Protein AF-A0AAD7GHE8-F1 (afdb_monomer_lite)

Organism: Mycena rosella (NCBI:txid1033263)

Secondary structure (DSSP, 8-state):
-HHHHHHHHHHHHHTTSSSPP-HHHHHHHHHHTTTT-TTTS-TTTTS-HHHHHHHHHHHHHHHH---TTTSSHHHHHHHHHHH-SHHHHHHHHHTT---HHHHH-HHHHHHHHHHHHHTSHHHHHHHHHHHHHHTTGGGGGTT--SHHHHHHHHHHHHHHHHHHHHHHHHHHS-----

Structure (mmCIF, N/CA/C/O backbone):
data_AF-A0AAD7GHE8-F1
#
_entry.id   AF-A0AAD7GHE8-F1
#
loop_
_atom_site.group_PDB
_atom_site.id
_atom_site.type_symbol
_atom_site.label_atom_id
_atom_site.label_alt_id
_atom_site.label_comp_id
_atom_site.label_asym_id
_atom_site.label_entity_id
_atom_site.label_seq_id
_atom_site.pdbx_PDB_ins_code
_atom_site.Cartn_x
_atom_site.Cartn_y
_atom_site.Cartn_z
_atom_site.occupancy
_atom_site.B_iso_or_equiv
_atom_site.auth_seq_id
_atom_site.auth_comp_id
_atom_site.auth_asym_id
_atom_site.auth_atom_id
_atom_site.pdbx_PDB_model_num
ATOM 1 N N . MET A 1 1 ? -5.404 -3.316 -15.079 1.00 50.72 1 MET A N 1
ATOM 2 C CA . MET A 1 1 ? -4.490 -4.460 -14.884 1.00 50.72 1 MET A CA 1
ATOM 3 C C . MET A 1 1 ? -3.995 -4.592 -13.441 1.00 50.72 1 MET A C 1
ATOM 5 O O . MET A 1 1 ? -4.454 -5.490 -12.751 1.00 50.72 1 MET A O 1
ATOM 9 N N . ILE A 1 2 ? -3.121 -3.694 -12.970 1.00 59.41 2 ILE A N 1
ATOM 10 C CA . ILE A 1 2 ? -2.336 -3.870 -11.729 1.00 59.41 2 ILE A CA 1
ATOM 11 C C . ILE A 1 2 ? -3.204 -3.982 -10.467 1.00 59.41 2 ILE A C 1
ATOM 13 O O . ILE A 1 2 ? -3.064 -4.928 -9.700 1.00 59.41 2 ILE A O 1
ATOM 17 N N . LEU A 1 3 ? -4.166 -3.072 -10.284 1.00 62.28 3 LEU A N 1
ATOM 18 C CA . LEU A 1 3 ? -5.003 -3.047 -9.076 1.00 62.28 3 LEU A CA 1
ATOM 19 C C . LEU A 1 3 ? -5.816 -4.338 -8.883 1.00 62.28 3 LEU A C 1
ATOM 21 O O . LEU A 1 3 ? -5.930 -4.828 -7.767 1.00 62.28 3 LEU A O 1
ATOM 25 N N . ARG A 1 4 ? -6.336 -4.932 -9.967 1.00 63.97 4 ARG A N 1
ATOM 26 C CA . ARG A 1 4 ? -7.141 -6.165 -9.895 1.00 63.97 4 ARG A CA 1
ATOM 27 C C . ARG A 1 4 ? -6.290 -7.390 -9.558 1.00 63.97 4 ARG A C 1
ATOM 29 O O . ARG A 1 4 ? -6.732 -8.236 -8.790 1.00 63.97 4 ARG A O 1
ATOM 36 N N . TRP A 1 5 ? -5.082 -7.473 -10.116 1.00 68.00 5 TRP A N 1
ATOM 37 C CA . TRP A 1 5 ? -4.140 -8.559 -9.825 1.00 68.00 5 TRP A CA 1
ATOM 38 C C . TRP A 1 5 ? -3.634 -8.481 -8.384 1.00 68.00 5 TRP A C 1
ATOM 40 O O . TRP A 1 5 ? -3.653 -9.472 -7.658 1.00 68.00 5 TRP A O 1
ATOM 50 N N . ARG A 1 6 ? -3.283 -7.271 -7.947 1.00 74.69 6 ARG A N 1
ATOM 51 C CA . ARG A 1 6 ? -2.825 -6.993 -6.590 1.00 74.69 6 ARG A CA 1
ATOM 52 C C . ARG A 1 6 ? -3.880 -7.312 -5.541 1.00 74.69 6 ARG A C 1
ATOM 54 O O . ARG A 1 6 ? -3.562 -7.991 -4.577 1.00 74.69 6 ARG A O 1
ATOM 61 N N . LEU A 1 7 ? -5.129 -6.891 -5.750 1.00 76.38 7 LEU A N 1
ATOM 62 C CA . LEU A 1 7 ? -6.241 -7.234 -4.857 1.00 76.38 7 LEU A CA 1
ATOM 63 C C . LEU A 1 7 ? -6.492 -8.747 -4.804 1.00 76.38 7 LEU A C 1
ATOM 65 O O . LEU A 1 7 ? -6.694 -9.291 -3.726 1.00 76.38 7 LEU A O 1
ATOM 69 N N . GLY A 1 8 ? -6.423 -9.448 -5.941 1.00 75.50 8 GLY A N 1
ATOM 70 C CA . GLY A 1 8 ? -6.564 -10.908 -5.962 1.00 75.50 8 GLY A CA 1
ATOM 71 C C . GLY A 1 8 ? -5.467 -11.623 -5.166 1.00 75.50 8 GLY A C 1
ATOM 72 O O . GLY A 1 8 ? -5.758 -12.514 -4.370 1.00 75.50 8 GLY A O 1
ATOM 73 N N . LEU A 1 9 ? -4.213 -11.198 -5.337 1.00 75.81 9 LEU A N 1
ATOM 74 C CA . LEU A 1 9 ? -3.071 -11.726 -4.590 1.00 75.81 9 LEU A CA 1
ATOM 75 C C . LEU A 1 9 ? -3.173 -11.418 -3.090 1.00 75.81 9 LEU A C 1
ATOM 77 O O . LEU A 1 9 ? -2.940 -12.289 -2.260 1.00 75.81 9 LEU A O 1
ATOM 81 N N . LEU A 1 10 ? -3.558 -10.193 -2.752 1.00 82.00 10 LEU A N 1
ATOM 82 C CA . LEU A 1 10 ? -3.763 -9.723 -1.388 1.00 82.00 10 LEU A CA 1
ATOM 83 C C . LEU A 1 10 ? -4.812 -10.562 -0.646 1.00 82.00 10 LEU A C 1
ATOM 85 O O . LEU A 1 10 ? -4.557 -11.023 0.462 1.00 82.00 10 LEU A O 1
ATOM 89 N N . VAL A 1 11 ? -5.966 -10.806 -1.273 1.00 76.69 11 VAL A N 1
ATOM 90 C CA . VAL A 1 11 ? -7.028 -11.652 -0.713 1.00 76.69 11 VAL A CA 1
ATOM 91 C C . VAL A 1 11 ? -6.545 -13.095 -0.556 1.00 76.69 11 VAL A C 1
ATOM 93 O O . VAL A 1 11 ? -6.837 -13.735 0.453 1.00 76.69 11 VAL A O 1
ATOM 96 N N . ALA A 1 12 ? -5.773 -13.620 -1.513 1.00 79.06 12 ALA A N 1
ATOM 97 C CA . ALA A 1 12 ? -5.186 -14.951 -1.386 1.00 79.06 12 ALA A CA 1
ATOM 98 C C . ALA A 1 12 ? -4.229 -15.041 -0.183 1.00 79.06 12 ALA A C 1
ATOM 100 O O . ALA A 1 12 ? -4.342 -15.976 0.603 1.00 79.06 12 ALA A O 1
ATOM 101 N N . LEU A 1 13 ? -3.350 -14.049 0.005 1.00 76.81 13 LEU A N 1
ATOM 102 C CA . LEU A 1 13 ? -2.441 -13.978 1.154 1.00 76.81 13 LEU A CA 1
ATOM 103 C C . LEU A 1 13 ? -3.210 -13.880 2.476 1.00 76.81 13 LEU A C 1
ATOM 105 O O . LEU A 1 13 ? -2.978 -14.680 3.382 1.00 76.81 13 LEU A O 1
ATOM 109 N N . ALA A 1 14 ? -4.176 -12.964 2.557 1.00 81.31 14 ALA A N 1
ATOM 110 C CA . ALA A 1 14 ? -5.002 -12.753 3.741 1.00 81.31 14 ALA A CA 1
ATOM 111 C C . ALA A 1 14 ? -5.714 -14.035 4.205 1.00 81.31 14 ALA A C 1
ATOM 113 O O . ALA A 1 14 ? -5.744 -14.333 5.394 1.00 81.31 14 ALA A O 1
ATOM 114 N N . ASN A 1 15 ? -6.210 -14.854 3.275 1.00 80.06 15 ASN A N 1
ATOM 115 C CA . ASN A 1 15 ? -6.869 -16.121 3.605 1.00 80.06 15 ASN A CA 1
ATOM 116 C C . ASN A 1 15 ? -5.910 -17.223 4.098 1.00 80.06 15 ASN A C 1
ATOM 118 O O . ASN A 1 15 ? -6.369 -18.263 4.567 1.00 80.06 15 ASN A O 1
AT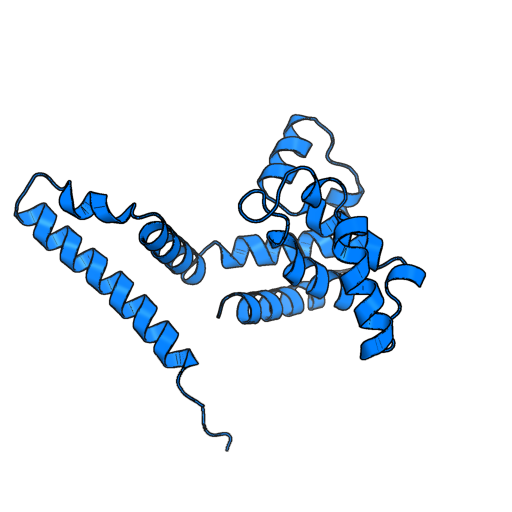OM 122 N N . THR A 1 16 ? -4.594 -17.026 3.986 1.00 80.75 16 THR A N 1
ATOM 123 C CA . THR A 1 16 ? -3.571 -18.019 4.372 1.00 80.75 16 THR A CA 1
ATOM 124 C C . THR A 1 16 ? -2.812 -17.665 5.651 1.00 80.75 16 THR A C 1
ATOM 126 O O . THR A 1 16 ? -2.094 -18.512 6.183 1.00 80.75 16 THR A O 1
ATOM 129 N N . ILE A 1 17 ? -2.967 -16.438 6.155 1.00 80.88 17 ILE A N 1
ATOM 130 C CA . ILE A 1 17 ? -2.246 -15.919 7.323 1.00 80.88 17 ILE A CA 1
ATOM 131 C C . ILE A 1 17 ? -3.133 -16.020 8.572 1.00 80.88 17 ILE A C 1
ATOM 133 O O . ILE A 1 17 ? -4.351 -15.851 8.507 1.00 80.88 17 ILE A O 1
ATOM 137 N N . LEU A 1 18 ? -2.509 -16.322 9.717 1.00 77.94 18 LEU A N 1
ATOM 138 C CA . LEU A 1 18 ? -3.161 -16.391 11.025 1.00 77.94 18 LEU A CA 1
ATOM 139 C C . LEU A 1 18 ? -2.542 -15.368 11.999 1.00 77.94 18 LEU A C 1
ATOM 141 O O . LEU A 1 18 ? -1.314 -15.312 12.089 1.00 77.94 18 LEU A O 1
ATOM 145 N N . PRO A 1 19 ? -3.356 -14.618 12.769 1.00 86.06 19 PRO A N 1
ATOM 146 C CA . PRO A 1 19 ? -4.819 -14.566 12.692 1.00 86.06 19 PRO A CA 1
ATOM 147 C C . PRO A 1 19 ? -5.294 -14.012 11.343 1.00 86.06 19 PRO A C 1
ATOM 149 O O . PRO A 1 19 ? -4.570 -13.266 10.686 1.00 86.06 19 PRO A O 1
ATOM 152 N N . THR A 1 20 ? -6.495 -14.414 10.921 1.00 88.06 20 THR A N 1
ATOM 153 C CA . THR A 1 20 ? -7.070 -13.948 9.656 1.00 88.06 20 THR A CA 1
ATOM 154 C C . THR A 1 20 ? -7.261 -12.430 9.727 1.00 88.06 20 THR A C 1
ATOM 156 O O . THR A 1 20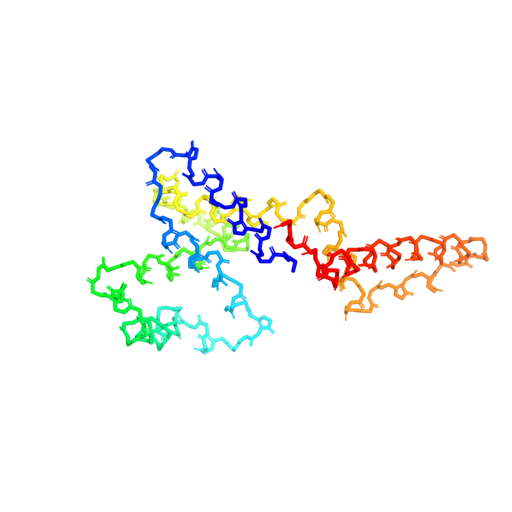 ? -7.982 -11.970 10.616 1.00 88.06 20 THR A O 1
ATOM 159 N N . PRO A 1 21 ? -6.620 -11.656 8.837 1.00 91.31 21 PRO A N 1
ATOM 160 C CA . PRO A 1 21 ? -6.709 -10.205 8.847 1.00 91.31 21 PRO A CA 1
ATOM 161 C C . PRO A 1 21 ? -8.091 -9.730 8.386 1.00 91.31 21 PRO A C 1
ATOM 163 O O . PRO A 1 21 ? -8.775 -10.416 7.619 1.00 91.31 21 PRO A O 1
ATOM 166 N N . ASP A 1 22 ? -8.494 -8.529 8.807 1.00 94.06 22 ASP A N 1
ATOM 167 C CA . ASP A 1 22 ? -9.727 -7.913 8.302 1.00 94.06 22 ASP A CA 1
ATOM 168 C C . ASP A 1 22 ? -9.569 -7.570 6.810 1.00 94.06 22 ASP A C 1
ATOM 170 O O . ASP A 1 22 ? -8.817 -6.668 6.427 1.00 94.06 22 ASP A O 1
ATOM 174 N N . LEU A 1 23 ? -10.301 -8.292 5.957 1.00 91.81 23 LEU A N 1
ATOM 175 C CA . LEU A 1 23 ? -10.244 -8.123 4.505 1.00 91.81 23 LEU A CA 1
ATOM 176 C C . LEU A 1 23 ? -10.613 -6.705 4.059 1.00 91.81 23 LEU A C 1
ATOM 178 O O . LEU A 1 23 ? -9.996 -6.199 3.130 1.00 91.81 23 LEU A O 1
ATOM 182 N N . VAL A 1 24 ? -11.550 -6.033 4.733 1.00 93.06 24 VAL A N 1
ATOM 183 C CA . VAL A 1 24 ? -11.933 -4.653 4.397 1.00 93.06 24 VAL A CA 1
ATOM 184 C C . VAL A 1 24 ? -10.773 -3.703 4.677 1.00 93.06 24 VAL A C 1
ATOM 186 O O . VAL A 1 24 ? -10.470 -2.841 3.853 1.00 93.06 24 VAL A O 1
ATOM 189 N N . VAL A 1 25 ? -10.088 -3.872 5.812 1.00 94.62 25 VAL A N 1
ATOM 190 C CA . VAL A 1 25 ? -8.905 -3.064 6.156 1.00 94.62 25 VAL A CA 1
ATOM 191 C C . VAL A 1 25 ? -7.794 -3.290 5.138 1.00 94.62 25 VAL A C 1
ATOM 193 O O . VAL A 1 25 ? -7.217 -2.333 4.622 1.00 94.62 25 VAL A O 1
ATOM 196 N N . VAL A 1 26 ? -7.514 -4.554 4.827 1.00 93.88 26 VAL A N 1
ATOM 197 C CA . VAL A 1 26 ? -6.433 -4.951 3.925 1.00 93.88 26 VAL A CA 1
ATOM 198 C C . VAL A 1 26 ? -6.697 -4.475 2.494 1.00 93.88 26 VAL A C 1
ATOM 200 O O . VAL A 1 26 ? -5.814 -3.866 1.888 1.00 93.88 26 VAL A O 1
ATOM 203 N N . GLU A 1 27 ? -7.907 -4.669 1.965 1.00 92.31 27 GLU A N 1
ATOM 204 C CA . GLU A 1 27 ? -8.301 -4.211 0.626 1.00 92.31 27 GLU A CA 1
ATOM 205 C C . GLU A 1 27 ? -8.249 -2.687 0.501 1.00 92.31 27 GLU A C 1
ATOM 207 O O . GLU A 1 27 ? -7.669 -2.167 -0.456 1.00 92.31 27 GLU A O 1
ATOM 212 N N . LEU A 1 28 ? -8.801 -1.954 1.474 1.00 94.00 28 LEU A N 1
ATOM 213 C CA . LEU A 1 28 ? -8.775 -0.491 1.453 1.00 94.00 28 LEU A CA 1
ATOM 214 C C . LEU A 1 28 ? -7.351 0.047 1.580 1.00 94.00 28 LEU A C 1
ATOM 216 O O . LEU A 1 28 ? -6.974 0.948 0.834 1.00 94.00 28 LEU A O 1
ATOM 220 N N . ALA A 1 29 ? -6.528 -0.519 2.463 1.00 94.75 29 ALA A N 1
ATOM 221 C CA . ALA A 1 29 ? -5.130 -0.120 2.574 1.00 94.75 29 ALA A CA 1
ATOM 222 C C . ALA A 1 29 ? -4.356 -0.398 1.273 1.00 94.75 29 ALA A C 1
ATOM 224 O O . ALA A 1 29 ? -3.620 0.467 0.799 1.00 94.75 29 ALA A O 1
ATOM 225 N N . ALA A 1 30 ? -4.572 -1.552 0.635 1.00 91.06 30 ALA A N 1
ATOM 226 C CA . ALA A 1 30 ? -3.957 -1.872 -0.651 1.00 91.06 30 ALA A CA 1
ATOM 227 C C . ALA A 1 30 ? -4.414 -0.935 -1.783 1.00 91.06 30 ALA A C 1
ATOM 229 O O . ALA A 1 30 ? -3.610 -0.593 -2.649 1.00 91.06 30 ALA A O 1
ATOM 230 N N . LEU A 1 31 ? -5.666 -0.472 -1.771 1.00 91.38 31 LEU A N 1
ATOM 231 C CA . LEU A 1 31 ? -6.164 0.524 -2.725 1.00 91.38 31 LEU A CA 1
ATOM 232 C C . LEU A 1 31 ? -5.568 1.918 -2.492 1.00 91.38 31 LEU A C 1
ATOM 234 O O . LEU A 1 31 ? -5.309 2.637 -3.456 1.00 91.38 31 LEU A O 1
ATOM 238 N N . LEU A 1 32 ? -5.362 2.303 -1.231 1.00 92.62 32 LEU A N 1
ATOM 239 C CA . LEU A 1 32 ? -5.045 3.682 -0.851 1.00 92.62 32 LEU A CA 1
ATOM 240 C C . LEU A 1 32 ? -3.550 3.962 -0.631 1.00 92.62 32 LEU A C 1
ATOM 242 O O . LEU A 1 32 ? -3.162 5.128 -0.659 1.00 92.62 32 LEU A O 1
ATOM 246 N N . HIS A 1 33 ? -2.702 2.945 -0.436 1.00 91.12 33 HIS A N 1
ATOM 247 C CA . HIS A 1 33 ? -1.303 3.151 -0.014 1.00 91.12 33 HIS A CA 1
ATOM 248 C C . HIS A 1 33 ? -0.447 4.023 -0.953 1.00 91.12 33 HIS A C 1
ATOM 250 O O . HIS A 1 33 ? 0.460 4.698 -0.478 1.00 91.12 33 HIS A O 1
ATOM 256 N N . ASP A 1 34 ? -0.741 4.047 -2.257 1.00 88.12 34 ASP A N 1
ATOM 257 C CA . ASP A 1 34 ? -0.003 4.853 -3.244 1.00 88.12 34 ASP A CA 1
ATOM 258 C C . ASP A 1 34 ? -0.620 6.250 -3.475 1.00 88.12 34 ASP A C 1
ATOM 260 O O . ASP A 1 34 ? -0.009 7.091 -4.138 1.00 88.12 34 ASP A O 1
ATOM 264 N N . VAL A 1 35 ? -1.818 6.533 -2.941 1.00 89.56 35 VAL A N 1
ATOM 265 C CA . VAL A 1 35 ? -2.550 7.793 -3.201 1.00 89.56 35 VAL A CA 1
ATOM 266 C C . VAL A 1 35 ? -1.805 9.006 -2.645 1.00 89.56 35 VAL A C 1
ATOM 268 O O . VAL A 1 35 ? -1.817 10.070 -3.260 1.00 89.56 35 VAL A O 1
ATOM 271 N N . LEU A 1 36 ? -1.131 8.837 -1.506 1.00 85.62 36 LEU A N 1
ATOM 272 C CA . LEU A 1 36 ? -0.379 9.893 -0.829 1.00 85.62 36 LEU A CA 1
ATOM 273 C C . LEU A 1 36 ? 1.132 9.842 -1.110 1.00 85.62 36 LEU A C 1
ATOM 275 O O . LEU A 1 36 ? 1.917 10.472 -0.401 1.00 85.62 36 LEU A O 1
ATOM 279 N N . ASP A 1 37 ? 1.572 9.135 -2.161 1.00 83.19 37 ASP A N 1
ATOM 280 C CA . ASP A 1 37 ? 2.961 9.246 -2.619 1.00 83.19 37 ASP A CA 1
ATOM 281 C C . ASP A 1 37 ? 3.243 10.715 -2.993 1.00 83.19 37 ASP A C 1
ATOM 283 O O . ASP A 1 37 ? 2.488 11.357 -3.726 1.00 83.19 37 ASP A O 1
ATOM 287 N N . LYS A 1 38 ? 4.378 11.239 -2.519 1.00 79.00 38 LYS A N 1
ATOM 288 C CA . LYS A 1 38 ? 4.926 12.577 -2.818 1.00 79.00 38 LYS A CA 1
ATOM 289 C C . LYS A 1 38 ? 4.962 12.951 -4.308 1.00 79.00 38 LYS A C 1
ATOM 291 O O . LYS A 1 38 ? 5.205 14.106 -4.641 1.00 79.00 38 LYS A O 1
ATOM 296 N N . LYS A 1 39 ? 4.816 11.979 -5.213 1.00 77.38 39 LYS A N 1
ATOM 297 C CA . LYS A 1 39 ? 4.669 12.197 -6.661 1.00 77.38 39 LYS A CA 1
ATOM 298 C C . LYS A 1 39 ? 3.323 12.816 -7.048 1.00 77.38 39 LYS A C 1
ATOM 300 O O . LYS A 1 39 ? 3.244 13.402 -8.123 1.00 77.38 39 LYS A O 1
ATOM 305 N N . TYR A 1 40 ? 2.288 12.661 -6.222 1.00 80.19 40 TYR A N 1
ATOM 306 C CA . TYR A 1 40 ? 0.904 13.007 -6.563 1.00 80.19 40 TYR A CA 1
ATOM 307 C C . TYR A 1 40 ? 0.291 14.078 -5.662 1.00 80.19 40 TYR A C 1
ATOM 309 O O . TYR A 1 40 ? -0.626 14.772 -6.095 1.00 80.19 40 TYR A O 1
ATOM 317 N N . VAL A 1 41 ? 0.790 14.228 -4.436 1.00 86.38 41 VAL A N 1
ATOM 318 C CA . VAL A 1 41 ? 0.233 15.152 -3.440 1.00 86.38 41 VAL A CA 1
ATOM 319 C C . VAL A 1 41 ? 1.306 16.037 -2.818 1.00 86.38 41 VAL A C 1
ATOM 321 O O . VAL A 1 41 ? 2.485 15.678 -2.773 1.00 86.38 41 VAL A O 1
ATOM 324 N N . SER A 1 42 ? 0.894 17.211 -2.336 1.00 87.06 42 SER A N 1
ATOM 325 C CA . SER A 1 42 ? 1.785 18.121 -1.618 1.00 87.06 42 SER A CA 1
ATOM 326 C C . SER A 1 42 ? 2.078 17.622 -0.197 1.00 87.06 42 SER A C 1
ATOM 328 O O . SER A 1 42 ? 1.353 16.790 0.354 1.00 87.06 42 SER A O 1
ATOM 330 N N . ALA A 1 43 ? 3.139 18.144 0.425 1.00 84.19 43 ALA A N 1
ATOM 331 C CA . ALA A 1 43 ? 3.503 17.775 1.795 1.00 84.19 43 ALA A CA 1
ATOM 332 C C . ALA A 1 43 ? 2.398 18.134 2.806 1.00 84.19 43 ALA A C 1
ATOM 334 O O . ALA A 1 43 ? 2.213 17.430 3.792 1.00 84.19 43 ALA A O 1
ATOM 335 N N . GLU A 1 44 ? 1.639 19.197 2.539 1.00 84.94 44 GLU A N 1
ATOM 336 C CA . GLU A 1 44 ? 0.507 19.632 3.358 1.00 84.94 44 GLU A CA 1
ATOM 337 C C . GLU A 1 44 ? -0.663 18.647 3.266 1.00 84.94 44 GLU A C 1
ATOM 339 O O . GLU A 1 44 ? -1.327 18.383 4.264 1.00 84.94 44 GLU A O 1
ATOM 344 N N . GLN A 1 45 ? -0.901 18.075 2.082 1.00 84.00 45 GLN A N 1
ATOM 345 C CA . GLN A 1 45 ? -1.955 17.080 1.865 1.00 84.00 45 GLN A CA 1
ATOM 346 C C . GLN A 1 45 ? -1.600 15.719 2.474 1.00 84.00 45 GLN A C 1
ATOM 348 O O . GLN A 1 45 ? -2.479 15.029 2.980 1.00 84.00 45 GLN A O 1
ATOM 353 N N . ALA A 1 46 ? -0.318 15.349 2.454 1.00 83.94 46 ALA A N 1
ATOM 354 C CA . ALA A 1 46 ? 0.186 14.114 3.051 1.00 83.94 46 ALA A CA 1
ATOM 355 C C . ALA A 1 46 ? 0.507 14.239 4.555 1.00 83.94 46 ALA A C 1
ATOM 357 O O . ALA A 1 46 ? 1.020 13.295 5.145 1.00 83.94 46 ALA A O 1
ATOM 358 N N . ALA A 1 47 ? 0.234 15.387 5.189 1.00 86.62 47 ALA A N 1
ATOM 359 C CA . ALA A 1 47 ? 0.594 15.619 6.589 1.00 86.62 47 ALA A CA 1
ATOM 360 C C . ALA A 1 47 ? -0.174 14.714 7.568 1.00 86.62 47 ALA A C 1
ATOM 362 O O . ALA A 1 47 ? 0.383 14.291 8.579 1.00 86.62 47 ALA A O 1
ATOM 363 N N . ASP A 1 48 ? -1.442 14.422 7.269 1.00 90.31 48 ASP A N 1
ATOM 364 C CA . ASP A 1 48 ? -2.283 13.517 8.051 1.00 90.31 48 ASP A CA 1
ATOM 365 C C . ASP A 1 48 ? -3.129 12.658 7.105 1.00 90.31 48 ASP A C 1
ATOM 367 O O . ASP A 1 48 ? -4.120 13.107 6.521 1.00 90.31 48 ASP A O 1
ATOM 371 N N . HIS A 1 49 ? -2.723 11.396 6.960 1.00 90.25 49 HIS A N 1
ATOM 372 C CA . HIS A 1 49 ? -3.385 10.437 6.081 1.00 90.25 49 HIS A CA 1
ATOM 373 C C . HIS A 1 49 ? -4.835 10.170 6.505 1.00 90.25 49 HIS A C 1
ATOM 375 O O . HIS A 1 49 ? -5.703 9.997 5.651 1.00 90.25 49 HIS A O 1
ATOM 381 N N . TYR A 1 50 ? -5.130 10.157 7.809 1.00 93.31 50 TYR A N 1
ATOM 382 C CA . TYR A 1 50 ? -6.489 9.920 8.288 1.00 93.31 50 TYR A CA 1
ATOM 383 C C . TYR A 1 50 ? -7.404 11.089 7.923 1.00 93.31 50 TYR A C 1
ATOM 385 O O . TYR A 1 50 ? -8.490 10.868 7.392 1.00 93.31 50 TYR A O 1
ATOM 393 N N . VAL A 1 51 ? -6.957 12.327 8.156 1.00 93.25 51 VAL A N 1
ATOM 394 C CA . VAL A 1 51 ? -7.719 13.531 7.787 1.00 93.25 51 VAL A CA 1
ATOM 395 C C . VAL A 1 51 ? -7.910 13.613 6.276 1.00 93.25 51 VAL A C 1
ATOM 397 O O . VAL A 1 51 ? -9.012 13.919 5.823 1.00 93.25 51 VAL A O 1
ATOM 400 N N . PHE A 1 52 ? -6.880 13.284 5.493 1.00 93.00 52 PHE A N 1
ATOM 401 C CA . PHE A 1 52 ? -6.975 13.267 4.036 1.00 93.00 52 PHE A CA 1
ATOM 402 C C . PHE A 1 52 ? -8.028 12.271 3.530 1.00 93.00 52 PHE A C 1
ATOM 404 O O . PHE A 1 52 ? -8.825 12.605 2.653 1.00 93.00 52 PHE A O 1
ATOM 411 N N . PHE A 1 53 ? -8.069 11.058 4.091 1.00 94.75 53 PHE A N 1
ATOM 412 C CA . PHE A 1 53 ? -9.041 10.034 3.696 1.00 94.75 53 PHE A CA 1
ATOM 413 C C . PHE A 1 53 ? -10.403 10.169 4.388 1.00 94.75 53 PHE A C 1
ATOM 415 O O . PHE A 1 53 ? -11.343 9.469 4.010 1.00 94.75 53 PHE A O 1
ATOM 422 N N . LEU A 1 54 ? -10.568 11.079 5.352 1.00 93.50 54 LEU A N 1
ATOM 423 C CA . LEU A 1 54 ? -11.824 11.240 6.085 1.00 93.50 54 LEU A CA 1
ATOM 424 C C . LEU A 1 54 ? -13.034 11.498 5.167 1.00 93.50 54 LEU A C 1
ATOM 426 O O . LEU A 1 54 ? -14.037 10.812 5.345 1.00 93.50 54 LEU A O 1
ATOM 430 N N . PRO A 1 55 ? -12.973 12.377 4.142 1.00 94.50 55 PRO A N 1
ATOM 431 C CA . PRO A 1 55 ? -14.088 12.551 3.209 1.00 94.50 55 PRO A CA 1
ATOM 432 C C . PRO A 1 55 ? -14.436 11.263 2.451 1.00 94.50 55 PRO A C 1
ATOM 434 O O . PRO A 1 55 ? -15.609 10.989 2.197 1.00 94.50 55 PRO A O 1
ATOM 437 N N . PHE A 1 56 ? -13.427 10.451 2.114 1.00 94.19 56 PHE A N 1
ATOM 438 C CA . PHE A 1 56 ? -13.634 9.154 1.475 1.00 94.19 56 PHE A CA 1
ATOM 439 C C . PHE A 1 56 ? -14.358 8.189 2.422 1.00 94.19 56 PHE A C 1
ATOM 441 O O . PHE A 1 56 ? -15.388 7.634 2.035 1.00 94.19 56 PHE A O 1
ATOM 448 N N . PHE A 1 57 ? -13.897 8.054 3.670 1.00 94.25 57 PHE A N 1
ATOM 449 C CA . PHE A 1 57 ? -14.546 7.202 4.670 1.00 94.25 57 PHE A CA 1
ATOM 450 C C . PHE A 1 57 ? -15.973 7.660 4.996 1.00 94.25 57 PHE A C 1
ATOM 452 O O . PHE A 1 57 ? -16.873 6.828 5.029 1.00 94.25 57 PHE A O 1
ATOM 459 N N . THR A 1 58 ? -16.226 8.966 5.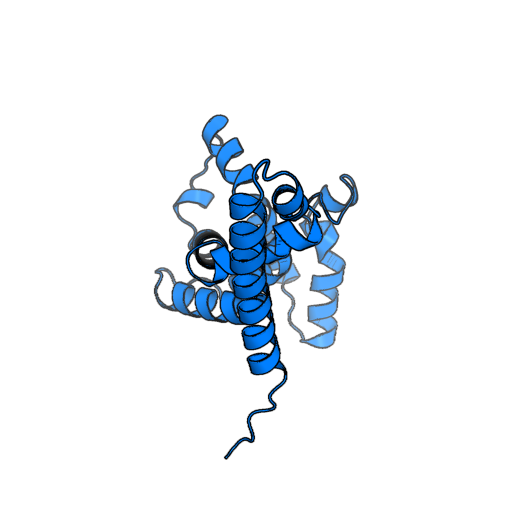119 1.00 93.56 58 THR A N 1
ATOM 460 C CA . THR A 1 58 ? -17.586 9.503 5.301 1.00 93.56 58 THR A CA 1
ATOM 461 C C . THR A 1 58 ? -18.497 9.132 4.129 1.00 93.56 58 THR A C 1
ATOM 463 O O . THR A 1 58 ? -19.628 8.694 4.334 1.00 93.56 58 THR A O 1
ATOM 466 N N . SER A 1 59 ? -17.995 9.212 2.891 1.00 93.75 59 SER A N 1
ATOM 467 C CA . SER A 1 59 ? -18.783 8.836 1.710 1.00 93.75 59 SER A CA 1
ATOM 468 C C . SER A 1 59 ? -19.150 7.344 1.671 1.00 93.75 59 SER A C 1
ATOM 470 O O . SER A 1 59 ? -20.163 6.977 1.071 1.00 93.75 59 SER A O 1
ATOM 472 N N . MET A 1 60 ? -18.366 6.477 2.327 1.00 91.56 60 MET A N 1
ATOM 473 C CA . MET A 1 60 ? -18.672 5.047 2.459 1.00 91.56 60 MET A CA 1
ATOM 474 C C . MET A 1 60 ? -19.866 4.807 3.387 1.00 91.56 60 MET A C 1
ATOM 476 O O . MET A 1 60 ? -20.657 3.897 3.136 1.00 91.56 60 MET A O 1
ATOM 480 N N . VAL A 1 61 ? -20.055 5.650 4.406 1.00 91.94 61 VAL A N 1
ATOM 481 C CA . VAL A 1 61 ? -21.236 5.596 5.281 1.00 91.94 61 VAL A CA 1
ATOM 482 C C . VAL A 1 61 ? -22.495 5.898 4.475 1.00 91.94 61 VAL A C 1
ATOM 484 O O . VAL A 1 61 ? -23.467 5.148 4.515 1.00 91.94 61 VAL A O 1
ATOM 487 N N . GLU A 1 62 ? -22.458 6.963 3.678 1.00 90.56 62 GLU A N 1
ATOM 488 C CA . GLU A 1 62 ? -23.603 7.404 2.880 1.00 90.56 62 GLU A CA 1
ATOM 489 C C . GLU A 1 62 ? -23.973 6.388 1.793 1.00 90.56 62 GLU A C 1
ATOM 491 O O . GLU A 1 62 ? -25.147 6.063 1.613 1.00 90.56 62 GLU A O 1
ATOM 496 N N . LYS A 1 63 ? -22.972 5.861 1.077 1.00 91.75 63 LYS A N 1
ATOM 497 C CA . LYS A 1 63 ? -23.185 4.994 -0.093 1.00 91.75 63 LYS A CA 1
ATOM 498 C C . LYS A 1 63 ? -23.355 3.519 0.248 1.00 91.75 63 LYS A C 1
ATOM 500 O O . LYS A 1 63 ? -24.071 2.820 -0.463 1.00 91.75 63 LYS A O 1
ATOM 505 N N . HIS A 1 64 ? -22.681 3.046 1.291 1.00 90.31 64 HIS A N 1
ATOM 506 C CA . HIS A 1 64 ? -22.564 1.620 1.602 1.00 90.31 64 HIS A CA 1
ATOM 507 C C . HIS A 1 64 ? -22.988 1.274 3.033 1.00 90.31 64 HIS A C 1
ATOM 509 O O . HIS A 1 64 ? -22.885 0.112 3.417 1.00 90.31 64 HIS A O 1
ATOM 515 N N . GLN A 1 65 ? -23.450 2.256 3.821 1.00 89.50 65 GLN A N 1
ATOM 516 C CA . GLN A 1 65 ? -23.823 2.086 5.232 1.00 89.50 65 GLN A CA 1
ATOM 517 C C . GLN A 1 65 ? -22.692 1.459 6.067 1.00 89.50 65 GLN A C 1
ATOM 519 O O . GLN A 1 65 ? -22.936 0.721 7.021 1.00 89.50 65 GLN A O 1
ATOM 524 N N . LEU A 1 66 ? -21.443 1.760 5.698 1.00 89.31 66 LEU A N 1
ATOM 525 C CA . LEU A 1 66 ? -20.241 1.211 6.316 1.00 89.31 66 LEU A CA 1
ATOM 526 C C . LEU A 1 66 ? -19.495 2.308 7.084 1.00 89.31 66 LEU A C 1
ATOM 528 O O . LEU A 1 66 ? -18.762 3.097 6.489 1.00 89.31 66 LEU A O 1
ATOM 532 N N . ASP A 1 67 ? -19.675 2.344 8.406 1.00 92.81 67 ASP A N 1
ATOM 533 C CA . ASP A 1 67 ? -19.025 3.322 9.288 1.00 92.81 67 ASP A CA 1
ATOM 534 C C . ASP A 1 67 ? -17.677 2.832 9.830 1.00 92.81 67 ASP A C 1
ATOM 536 O O . ASP A 1 67 ? -17.539 2.404 10.976 1.00 92.81 67 ASP A O 1
ATOM 540 N N . LEU A 1 68 ? -16.665 2.941 8.966 1.00 91.69 68 LEU A N 1
ATOM 541 C CA . LEU A 1 68 ? -15.270 2.617 9.283 1.00 91.69 68 LEU A CA 1
ATOM 542 C C . LEU A 1 68 ? -14.635 3.595 10.285 1.00 91.69 68 LEU A C 1
ATOM 544 O O . LEU A 1 68 ? -13.582 3.323 10.865 1.00 91.69 68 LEU A O 1
ATOM 548 N N . SER A 1 69 ? -15.221 4.781 10.454 1.00 91.44 69 SER A N 1
ATOM 549 C CA . SER A 1 69 ? -14.712 5.789 11.382 1.00 91.44 69 SER A CA 1
ATOM 550 C C . SER A 1 69 ? -15.127 5.470 12.816 1.00 91.44 69 SER A C 1
ATOM 552 O O . SER A 1 69 ? -14.304 5.611 13.726 1.00 91.44 69 SER A O 1
ATOM 554 N N . ALA A 1 70 ? -16.363 5.003 13.014 1.00 90.62 70 ALA A N 1
ATOM 555 C CA . ALA A 1 70 ? -16.871 4.586 14.316 1.00 90.62 70 ALA A CA 1
ATOM 556 C C . ALA A 1 70 ? -16.225 3.288 14.823 1.00 90.62 70 ALA A C 1
ATOM 558 O O . ALA A 1 70 ? -15.930 3.186 16.013 1.00 90.62 70 ALA A O 1
ATOM 559 N N . ASP A 1 71 ? -15.970 2.317 13.939 1.00 88.06 71 ASP A N 1
ATOM 560 C CA . ASP A 1 71 ? -15.382 1.021 14.315 1.00 88.06 71 ASP A CA 1
ATOM 561 C C . ASP A 1 71 ? -13.843 1.040 14.455 1.00 88.06 71 ASP A C 1
ATOM 563 O O . ASP A 1 71 ? -13.242 0.091 14.956 1.00 88.06 71 ASP A O 1
ATOM 567 N N . GLY A 1 72 ? -13.195 2.143 14.062 1.00 92.38 72 GLY A N 1
ATOM 568 C CA . GLY A 1 72 ? -11.748 2.342 14.167 1.00 92.38 72 GLY A CA 1
ATOM 569 C C . GLY A 1 72 ? -10.934 1.810 12.984 1.00 92.38 72 GLY A C 1
ATOM 570 O O . GLY A 1 72 ? -9.739 2.117 12.897 1.00 92.38 72 GLY A O 1
ATOM 571 N N . ARG A 1 73 ? -11.548 1.104 12.027 1.00 94.88 73 ARG A N 1
ATOM 572 C CA . ARG A 1 73 ? -10.856 0.560 10.848 1.00 94.88 73 ARG A CA 1
ATOM 573 C C . ARG A 1 73 ? -10.315 1.647 9.933 1.00 94.88 73 ARG A C 1
ATOM 575 O O . ARG A 1 73 ? -9.239 1.482 9.372 1.00 94.88 73 ARG A O 1
ATOM 582 N N . ALA A 1 74 ? -10.971 2.803 9.849 1.00 95.31 74 ALA A N 1
ATOM 583 C CA . ALA A 1 74 ? -10.464 3.955 9.101 1.00 95.31 74 ALA A CA 1
ATOM 584 C C . ALA A 1 74 ? -9.086 4.423 9.608 1.00 95.31 74 ALA A C 1
ATOM 586 O O . ALA A 1 74 ? -8.202 4.749 8.815 1.00 95.31 74 ALA A O 1
ATOM 587 N N . ARG A 1 75 ? -8.869 4.411 10.933 1.00 95.31 75 ARG A N 1
ATOM 588 C CA . ARG A 1 75 ? -7.558 4.733 11.522 1.00 95.31 75 ARG A CA 1
ATOM 589 C C . ARG A 1 75 ? -6.530 3.644 11.243 1.00 95.31 75 ARG A C 1
ATOM 591 O O . ARG A 1 75 ? -5.390 3.973 10.936 1.00 95.31 75 ARG A O 1
ATOM 598 N N . GLN A 1 76 ? -6.933 2.376 11.303 1.00 95.19 76 GLN A N 1
ATOM 599 C CA . GLN A 1 76 ? -6.052 1.258 10.958 1.00 95.19 76 GLN A CA 1
ATOM 600 C C . GLN A 1 76 ? -5.600 1.334 9.496 1.00 95.19 76 GLN A C 1
ATOM 602 O O . GLN A 1 76 ? -4.408 1.236 9.227 1.00 95.19 76 GLN A O 1
ATOM 607 N N . VAL A 1 77 ? -6.519 1.593 8.560 1.00 96.44 77 VAL A N 1
ATOM 608 C CA . VAL A 1 77 ? -6.199 1.787 7.137 1.00 96.44 77 VAL A CA 1
ATOM 609 C C . VAL A 1 77 ? -5.191 2.922 6.963 1.00 96.44 77 VAL A C 1
ATOM 611 O O . VAL A 1 77 ? -4.160 2.720 6.327 1.00 96.44 77 VAL A O 1
ATOM 614 N N . ALA A 1 78 ? -5.436 4.089 7.568 1.00 95.19 78 ALA A N 1
ATOM 615 C CA . ALA A 1 78 ? -4.514 5.223 7.483 1.00 95.19 78 ALA A CA 1
ATOM 616 C C . ALA A 1 78 ? -3.119 4.892 8.052 1.00 95.19 78 ALA A C 1
ATOM 618 O O . ALA A 1 78 ? -2.108 5.212 7.427 1.00 95.19 78 ALA A O 1
ATOM 619 N N . GLN A 1 79 ? -3.062 4.197 9.194 1.00 95.31 79 GLN A N 1
ATOM 620 C CA . GLN A 1 79 ? -1.812 3.752 9.814 1.00 95.31 79 GLN A CA 1
ATOM 621 C C . GLN A 1 79 ? -1.051 2.765 8.919 1.00 95.31 79 GLN A C 1
ATOM 623 O O . GLN A 1 79 ? 0.167 2.875 8.781 1.00 95.31 79 GLN A O 1
ATOM 628 N N . ILE A 1 80 ? -1.748 1.814 8.292 1.00 95.25 80 ILE A N 1
ATOM 629 C CA . ILE A 1 80 ? -1.136 0.866 7.356 1.00 95.25 80 ILE A CA 1
ATOM 630 C C . ILE A 1 80 ? -0.558 1.626 6.164 1.00 95.25 80 ILE A C 1
ATOM 632 O O . ILE A 1 80 ? 0.628 1.475 5.884 1.00 95.25 80 ILE A O 1
ATOM 636 N N . VAL A 1 81 ? -1.351 2.486 5.519 1.00 94.12 81 VAL A N 1
ATOM 637 C CA . VAL A 1 81 ? -0.924 3.294 4.363 1.00 94.12 81 VAL A CA 1
ATOM 638 C C . VAL A 1 81 ? 0.348 4.092 4.664 1.00 94.12 81 VAL A C 1
ATOM 640 O O . VAL A 1 81 ? 1.258 4.127 3.841 1.00 94.12 81 VAL A O 1
ATOM 643 N N . ASP A 1 82 ? 0.461 4.659 5.864 1.00 92.38 82 ASP A N 1
ATOM 644 C CA . ASP A 1 82 ? 1.639 5.426 6.278 1.00 92.38 82 ASP A CA 1
ATOM 645 C C . ASP A 1 82 ? 2.914 4.564 6.446 1.00 92.38 82 ASP A C 1
ATOM 647 O O . ASP A 1 82 ? 4.036 5.005 6.180 1.00 92.38 82 ASP A O 1
ATOM 651 N N . ASN A 1 83 ? 2.758 3.287 6.815 1.00 93.31 83 ASN A N 1
ATOM 652 C CA . ASN A 1 83 ? 3.863 2.423 7.248 1.00 93.31 83 ASN A CA 1
ATOM 653 C C . ASN A 1 83 ? 4.239 1.291 6.273 1.00 93.31 83 ASN A C 1
ATOM 655 O O . ASN A 1 83 ? 5.241 0.605 6.494 1.00 93.31 83 ASN A O 1
ATOM 659 N N . VAL A 1 84 ? 3.479 1.063 5.196 1.00 92.00 84 VAL A N 1
ATOM 660 C CA . VAL A 1 84 ? 3.744 -0.054 4.262 1.00 92.00 84 VAL A CA 1
ATOM 661 C C . VAL A 1 84 ? 4.805 0.240 3.206 1.00 92.00 84 VAL A C 1
ATOM 663 O O . VAL A 1 84 ? 5.339 -0.701 2.621 1.00 92.00 84 VAL A O 1
ATOM 666 N N . SER A 1 85 ? 5.161 1.507 2.974 1.00 90.19 85 SER A N 1
ATOM 667 C CA . SER A 1 85 ? 6.140 1.845 1.936 1.00 90.19 85 SER A CA 1
ATOM 668 C C . SER A 1 85 ? 7.554 1.358 2.290 1.00 90.19 85 SER A C 1
ATOM 670 O O . SER A 1 85 ? 8.022 1.509 3.423 1.00 90.19 85 SER A O 1
ATOM 672 N N . TRP A 1 86 ? 8.297 0.872 1.287 1.00 88.94 86 TRP A N 1
ATOM 673 C CA . TRP A 1 86 ? 9.697 0.446 1.455 1.00 88.94 86 TRP A CA 1
ATOM 674 C C . TRP A 1 86 ? 10.594 1.551 2.037 1.00 88.94 86 TRP A C 1
ATOM 676 O O . TRP A 1 86 ? 11.515 1.295 2.819 1.00 88.94 86 TRP A O 1
ATOM 686 N N . THR A 1 87 ? 10.320 2.808 1.669 1.00 89.25 87 THR A N 1
ATOM 687 C CA . THR A 1 87 ? 11.083 3.960 2.167 1.00 89.25 87 THR A CA 1
ATOM 688 C C . THR A 1 87 ? 10.805 4.207 3.648 1.00 89.25 87 THR A C 1
ATOM 690 O O . THR A 1 87 ? 11.745 4.497 4.391 1.00 89.25 87 THR A O 1
ATOM 693 N N . THR A 1 88 ? 9.545 4.097 4.079 1.00 90.31 88 THR A N 1
ATOM 694 C CA . THR A 1 88 ? 9.165 4.238 5.491 1.00 90.31 88 THR A CA 1
ATOM 695 C C . THR A 1 88 ? 9.798 3.125 6.318 1.00 90.31 88 THR A C 1
ATOM 697 O O . THR A 1 88 ? 10.520 3.411 7.270 1.00 90.31 88 THR A O 1
ATOM 700 N N . GLU A 1 89 ? 9.647 1.871 5.896 1.00 90.94 89 GLU A N 1
ATOM 701 C CA . GLU A 1 89 ? 10.232 0.703 6.563 1.00 90.94 89 GLU A CA 1
ATOM 702 C C . GLU A 1 89 ? 11.752 0.826 6.733 1.00 90.94 89 GLU A C 1
ATOM 704 O O . GLU A 1 89 ? 12.279 0.681 7.837 1.00 90.94 89 GLU A O 1
ATOM 709 N N . THR A 1 90 ? 12.468 1.200 5.668 1.00 92.00 90 THR A N 1
ATOM 710 C CA . THR A 1 90 ? 13.925 1.392 5.723 1.00 92.00 90 THR A CA 1
ATOM 711 C C . THR A 1 90 ? 14.326 2.469 6.736 1.00 92.00 90 THR A C 1
ATOM 713 O O . THR A 1 90 ? 15.328 2.319 7.438 1.00 92.00 90 THR A O 1
ATOM 716 N N . LYS A 1 91 ? 13.568 3.570 6.824 1.00 93.56 91 LYS A N 1
ATOM 717 C CA . LYS A 1 91 ? 13.816 4.637 7.807 1.00 93.56 91 LYS A CA 1
ATOM 718 C C . LYS A 1 91 ? 13.542 4.160 9.232 1.00 93.56 91 LYS A C 1
ATOM 720 O O . LYS A 1 91 ? 14.353 4.431 10.113 1.00 93.56 91 LYS A O 1
ATOM 725 N N . LEU A 1 92 ? 12.445 3.436 9.451 1.00 93.69 92 LEU A N 1
ATOM 726 C CA . LEU A 1 92 ? 12.079 2.908 10.766 1.00 93.69 92 LEU A CA 1
ATOM 727 C C . LEU A 1 92 ? 13.138 1.941 11.299 1.00 93.69 92 LEU A C 1
ATOM 729 O O . LEU A 1 92 ? 13.552 2.074 12.449 1.00 93.69 92 LEU A O 1
ATOM 733 N N . HIS A 1 93 ? 13.644 1.037 10.457 1.00 92.06 93 HIS A N 1
ATOM 734 C CA . HIS A 1 93 ? 14.743 0.147 10.833 1.00 92.06 93 HIS A CA 1
ATOM 735 C C . HIS A 1 93 ? 16.028 0.913 11.157 1.00 92.06 93 HIS A C 1
ATOM 737 O O . HIS A 1 93 ? 16.646 0.654 12.186 1.00 92.06 93 HIS A O 1
ATOM 743 N N . LYS A 1 94 ? 16.420 1.888 10.326 1.00 95.38 94 LYS A N 1
ATOM 744 C CA . LYS A 1 94 ? 17.621 2.708 10.575 1.00 95.38 94 LYS A CA 1
ATOM 745 C C . LYS A 1 94 ? 17.543 3.502 11.879 1.00 95.38 94 LYS A C 1
ATOM 747 O O . LYS A 1 94 ? 18.564 3.699 12.527 1.00 95.38 94 LYS A O 1
ATOM 752 N N . ASN A 1 95 ? 16.345 3.942 12.252 1.00 95.31 95 ASN A N 1
ATOM 753 C CA . ASN A 1 95 ? 16.113 4.755 13.441 1.00 95.31 95 ASN A CA 1
ATOM 754 C C . ASN A 1 95 ? 15.755 3.923 14.687 1.00 95.31 95 ASN A C 1
ATOM 756 O O . ASN A 1 95 ? 15.392 4.511 15.702 1.00 95.31 95 ASN A O 1
ATOM 760 N N . ASN A 1 96 ? 15.814 2.584 14.626 1.00 92.94 96 ASN A N 1
ATOM 761 C CA . ASN A 1 96 ? 15.343 1.684 15.692 1.00 92.94 96 ASN A CA 1
ATOM 762 C C . ASN A 1 96 ? 13.899 1.975 16.157 1.00 92.94 96 ASN A C 1
ATOM 764 O O . ASN A 1 96 ? 13.552 1.762 17.315 1.00 92.94 96 ASN A O 1
ATOM 768 N N . ALA A 1 97 ? 13.045 2.447 15.247 1.00 93.88 97 ALA A N 1
ATOM 769 C CA . ALA A 1 97 ? 11.638 2.766 15.499 1.00 93.88 97 ALA A CA 1
ATOM 770 C C . ALA A 1 97 ? 10.685 1.629 15.073 1.00 93.88 97 ALA A C 1
ATOM 772 O O . ALA A 1 97 ? 9.469 1.808 15.021 1.00 93.88 97 ALA A O 1
ATOM 773 N N . TRP A 1 98 ? 11.231 0.455 14.742 1.00 92.19 98 TRP A N 1
ATOM 774 C CA . TRP A 1 98 ? 10.455 -0.720 14.352 1.00 92.19 98 TRP A CA 1
ATOM 775 C C . TRP A 1 98 ? 9.765 -1.356 15.564 1.00 92.19 98 TRP A C 1
ATOM 777 O O . TRP A 1 98 ? 10.378 -2.098 16.331 1.00 92.19 98 TRP A O 1
ATOM 787 N N . SER A 1 99 ? 8.488 -1.032 15.753 1.00 92.62 99 SER A N 1
ATOM 788 C CA . SER A 1 99 ? 7.704 -1.466 16.915 1.00 92.62 99 SER A CA 1
ATOM 789 C C . SER A 1 99 ? 7.118 -2.877 16.778 1.00 92.62 99 SER A C 1
ATOM 791 O O . SER A 1 99 ? 7.127 -3.477 15.704 1.00 92.62 99 SER A O 1
ATOM 793 N N . GLU A 1 100 ? 6.545 -3.382 17.873 1.00 92.12 100 GLU A N 1
ATOM 794 C CA . GLU A 1 100 ? 5.824 -4.660 17.926 1.00 92.12 100 GLU A CA 1
ATOM 795 C C . GLU A 1 100 ? 4.663 -4.731 16.921 1.00 92.12 100 GLU A C 1
ATOM 797 O O . GLU A 1 100 ? 4.459 -5.755 16.273 1.00 92.12 100 GLU A O 1
ATOM 802 N N . TRP A 1 101 ? 3.954 -3.616 16.711 1.00 92.94 101 TRP A N 1
ATOM 803 C CA . TRP A 1 101 ? 2.883 -3.531 15.714 1.00 92.94 101 TRP A CA 1
ATOM 804 C C . TRP A 1 101 ? 3.383 -3.906 14.311 1.00 92.94 101 TRP A C 1
ATOM 806 O O . TRP A 1 101 ? 2.742 -4.683 13.614 1.00 92.94 101 TRP A O 1
ATOM 816 N N . HIS A 1 102 ? 4.579 -3.454 13.927 1.00 92.00 102 HIS A N 1
ATOM 817 C CA . HIS A 1 102 ? 5.163 -3.787 12.625 1.00 92.00 102 HIS A CA 1
ATOM 818 C C . HIS A 1 102 ? 5.574 -5.261 12.501 1.00 92.00 102 HIS A C 1
ATOM 820 O O . HIS A 1 102 ? 5.730 -5.761 11.385 1.00 92.00 102 HIS A O 1
ATOM 826 N N . GLN A 1 103 ? 5.790 -5.944 13.627 1.00 88.62 103 GLN A N 1
ATOM 827 C CA . GLN A 1 103 ? 6.259 -7.329 13.677 1.00 88.62 103 GLN A CA 1
ATOM 828 C C . GLN A 1 103 ? 5.115 -8.336 13.744 1.00 88.62 103 GLN A C 1
ATOM 830 O O . GLN A 1 103 ? 5.271 -9.432 13.222 1.00 88.62 103 GLN A O 1
ATOM 835 N N . ASN A 1 104 ? 3.992 -7.967 14.365 1.00 88.94 104 ASN A N 1
ATOM 836 C CA . ASN A 1 104 ? 2.965 -8.931 14.767 1.00 88.94 104 ASN A CA 1
ATOM 837 C C . ASN A 1 104 ? 1.598 -8.725 14.096 1.00 88.94 104 ASN A C 1
ATOM 839 O O . ASN A 1 104 ? 0.742 -9.595 14.226 1.00 88.94 104 ASN A O 1
ATOM 843 N N . TYR A 1 105 ? 1.362 -7.609 13.397 1.00 91.56 105 TYR A N 1
ATOM 844 C CA . TYR A 1 105 ? 0.082 -7.381 12.717 1.00 91.56 105 TYR A CA 1
ATOM 845 C C . TYR A 1 105 ? 0.074 -7.944 11.293 1.00 91.56 105 TYR A C 1
ATOM 847 O O . TYR A 1 105 ? 0.914 -7.585 10.466 1.00 91.56 105 TYR A O 1
ATOM 855 N N . ALA A 1 106 ? -0.923 -8.781 11.000 1.00 91.50 106 ALA A N 1
ATOM 856 C CA . ALA A 1 106 ? -1.055 -9.491 9.731 1.00 91.50 106 ALA A CA 1
ATOM 857 C C . ALA A 1 106 ? -1.451 -8.566 8.567 1.00 91.50 106 ALA A C 1
ATOM 859 O O . ALA A 1 106 ? -0.975 -8.738 7.445 1.00 91.50 106 ALA A O 1
ATOM 860 N N . GLU A 1 107 ? -2.291 -7.560 8.818 1.00 94.00 107 GLU A N 1
ATOM 861 C CA . GLU A 1 107 ? -2.791 -6.625 7.809 1.00 94.00 107 GLU A CA 1
ATOM 862 C C . GLU A 1 107 ? -1.665 -5.875 7.064 1.00 94.00 107 GLU A C 1
ATOM 864 O O . GLU A 1 107 ? -1.600 -5.975 5.834 1.00 94.00 107 GLU A O 1
ATOM 869 N N . PRO A 1 108 ? -0.740 -5.154 7.738 1.00 92.88 108 PRO A N 1
ATOM 870 C CA . PRO A 1 108 ? 0.357 -4.472 7.057 1.00 92.88 108 PRO A CA 1
ATOM 871 C C . PRO A 1 108 ? 1.325 -5.441 6.367 1.00 92.88 108 PRO A C 1
ATOM 873 O O . PRO A 1 108 ? 1.939 -5.053 5.373 1.00 92.88 108 PRO A O 1
ATOM 876 N N . HIS A 1 109 ? 1.464 -6.687 6.842 1.00 91.31 109 HIS A N 1
ATOM 877 C CA . HIS A 1 109 ? 2.268 -7.707 6.156 1.00 91.31 109 HIS A CA 1
ATOM 878 C C . HIS A 1 109 ? 1.630 -8.116 4.834 1.00 91.31 109 HIS A C 1
ATOM 880 O O . HIS A 1 109 ? 2.307 -8.076 3.814 1.00 91.31 109 HIS A O 1
ATOM 886 N N . CYS A 1 110 ? 0.322 -8.396 4.823 1.00 90.00 110 CYS A N 1
ATOM 887 C CA . CYS A 1 110 ? -0.410 -8.734 3.600 1.00 90.00 110 CYS A CA 1
ATOM 888 C C . CYS A 1 110 ? -0.269 -7.635 2.543 1.00 90.00 110 CYS A C 1
ATOM 890 O O . CYS A 1 110 ? 0.045 -7.917 1.387 1.00 90.00 110 CYS A O 1
ATOM 892 N N . VAL A 1 111 ? -0.474 -6.375 2.944 1.00 91.81 111 VAL A N 1
ATOM 893 C CA . VAL A 1 111 ? -0.385 -5.223 2.034 1.00 91.81 111 VAL A CA 1
ATOM 894 C C . VAL A 1 111 ? 1.035 -5.064 1.489 1.00 91.81 111 VAL A C 1
ATOM 896 O O . VAL A 1 111 ? 1.213 -4.868 0.286 1.00 91.81 111 VAL A O 1
ATOM 899 N N . ARG A 1 112 ? 2.052 -5.196 2.347 1.00 90.94 112 ARG A N 1
ATOM 900 C CA . ARG A 1 112 ? 3.462 -5.076 1.955 1.00 90.94 112 ARG A CA 1
ATOM 901 C C . ARG A 1 112 ? 3.918 -6.220 1.049 1.00 90.94 112 ARG A C 1
ATOM 903 O O . ARG A 1 112 ? 4.645 -5.982 0.087 1.00 90.94 112 ARG A O 1
ATOM 910 N N . ASP A 1 113 ? 3.498 -7.445 1.333 1.00 89.25 113 ASP A N 1
ATOM 911 C CA . ASP A 1 113 ? 3.836 -8.606 0.515 1.00 89.25 113 ASP A CA 1
ATOM 912 C C . ASP A 1 113 ? 3.160 -8.518 -0.852 1.00 89.25 113 ASP A C 1
ATOM 914 O O . ASP A 1 113 ? 3.827 -8.693 -1.871 1.00 89.25 113 ASP A O 1
ATOM 918 N N . ALA A 1 114 ? 1.878 -8.143 -0.902 1.00 86.62 114 ALA A N 1
ATOM 919 C CA . ALA A 1 114 ? 1.179 -7.910 -2.162 1.00 86.62 114 ALA A CA 1
ATOM 920 C C . ALA A 1 114 ? 1.833 -6.790 -2.996 1.00 86.62 114 ALA A C 1
ATOM 922 O O . ALA A 1 114 ? 1.950 -6.933 -4.212 1.00 86.62 114 ALA A O 1
ATOM 923 N N . ASP A 1 115 ? 2.295 -5.699 -2.367 1.00 88.00 115 ASP A N 1
ATOM 924 C CA . ASP A 1 115 ? 3.065 -4.638 -3.036 1.00 88.00 115 ASP A CA 1
ATOM 925 C C . ASP A 1 115 ? 4.360 -5.159 -3.664 1.00 88.00 115 ASP A C 1
ATOM 927 O O . ASP A 1 115 ? 4.626 -4.975 -4.852 1.00 88.00 115 ASP A O 1
ATOM 931 N N . ARG A 1 116 ? 5.166 -5.856 -2.865 1.00 88.06 116 ARG A N 1
ATOM 932 C CA . ARG A 1 116 ? 6.478 -6.346 -3.294 1.00 88.06 116 ARG A CA 1
ATOM 933 C C . ARG A 1 116 ? 6.365 -7.421 -4.364 1.00 88.06 116 ARG A C 1
ATOM 935 O O . ARG A 1 116 ? 7.179 -7.441 -5.285 1.00 88.06 116 ARG A O 1
ATOM 942 N N . LEU A 1 117 ? 5.368 -8.295 -4.258 1.00 83.62 117 LEU A N 1
ATOM 943 C CA . LEU A 1 117 ? 5.111 -9.333 -5.248 1.00 83.62 117 LEU A CA 1
ATOM 944 C C . LEU A 1 117 ? 4.664 -8.739 -6.594 1.00 83.62 117 LEU A C 1
ATOM 946 O O . LEU A 1 117 ? 5.111 -9.226 -7.630 1.00 83.62 117 LEU A O 1
ATOM 950 N N . ASP A 1 118 ? 3.881 -7.652 -6.597 1.00 83.25 118 ASP A N 1
ATOM 951 C CA . ASP A 1 118 ? 3.533 -6.907 -7.824 1.00 83.25 118 ASP A CA 1
ATOM 952 C C . ASP A 1 118 ? 4.762 -6.234 -8.470 1.00 83.25 118 ASP A C 1
ATOM 954 O O . ASP A 1 118 ? 4.818 -6.027 -9.683 1.00 83.25 118 ASP A O 1
ATOM 958 N N . ALA A 1 119 ? 5.789 -5.926 -7.673 1.00 83.69 119 ALA A N 1
ATOM 959 C CA . ALA A 1 119 ? 7.025 -5.302 -8.137 1.00 83.69 119 ALA A CA 1
ATOM 960 C C . ALA A 1 119 ? 8.082 -6.287 -8.681 1.00 83.69 119 ALA A C 1
ATOM 962 O O . ALA A 1 119 ? 9.108 -5.836 -9.199 1.00 83.69 119 ALA A O 1
ATOM 963 N N . ILE A 1 120 ? 7.861 -7.607 -8.608 1.00 82.38 120 ILE A N 1
ATOM 964 C CA . ILE A 1 120 ? 8.800 -8.633 -9.098 1.00 82.38 120 ILE A CA 1
ATOM 965 C C . ILE A 1 120 ? 8.177 -9.536 -10.174 1.00 82.38 120 ILE A C 1
ATOM 967 O O . ILE A 1 120 ? 7.006 -9.419 -10.532 1.00 82.38 120 ILE A O 1
ATOM 971 N N . GLY A 1 121 ? 8.987 -10.435 -10.741 1.00 81.19 121 GLY A N 1
ATOM 972 C CA . GLY A 1 121 ? 8.536 -11.370 -11.771 1.00 81.19 121 GLY A CA 1
ATOM 973 C C . GLY A 1 121 ? 8.080 -10.674 -13.064 1.00 81.19 121 GLY A C 1
ATOM 974 O O . GLY A 1 121 ? 8.528 -9.561 -13.358 1.00 81.19 121 GLY A O 1
ATOM 975 N N . PRO A 1 122 ? 7.203 -11.315 -13.858 1.00 78.56 122 PRO A N 1
ATOM 976 C CA . PRO A 1 122 ? 6.718 -10.753 -15.120 1.00 78.56 122 PRO A CA 1
ATOM 977 C C . PRO A 1 122 ? 6.050 -9.378 -14.959 1.00 78.56 122 PRO A C 1
ATOM 979 O O . PRO A 1 122 ? 6.331 -8.460 -15.732 1.00 78.56 122 PRO A O 1
ATOM 982 N N . PHE A 1 123 ? 5.231 -9.191 -13.919 1.00 77.81 123 PHE A N 1
ATOM 983 C CA . PHE A 1 123 ? 4.580 -7.906 -13.640 1.00 77.81 123 PHE A CA 1
ATOM 984 C C . PHE A 1 123 ? 5.592 -6.819 -13.268 1.00 77.81 123 PHE A C 1
ATOM 986 O O . PHE A 1 123 ? 5.546 -5.727 -13.837 1.00 77.81 123 PHE A O 1
ATOM 993 N N . GLY A 1 124 ? 6.575 -7.138 -12.422 1.00 82.00 124 GLY A N 1
ATOM 994 C CA . GLY A 1 124 ? 7.670 -6.230 -12.086 1.00 82.00 124 GLY A CA 1
ATOM 995 C C . GLY A 1 124 ? 8.483 -5.778 -13.301 1.00 82.00 124 GLY A C 1
ATOM 996 O O . GLY A 1 124 ? 8.752 -4.586 -13.459 1.00 82.00 124 GLY A O 1
ATOM 997 N N . ILE A 1 125 ? 8.822 -6.703 -14.207 1.00 81.06 125 ILE A N 1
ATOM 998 C CA . ILE A 1 125 ? 9.521 -6.386 -15.467 1.00 81.06 125 ILE A CA 1
ATOM 999 C C . ILE A 1 125 ? 8.697 -5.395 -16.299 1.00 81.06 125 ILE A C 1
ATOM 1001 O O . ILE A 1 125 ? 9.225 -4.388 -16.775 1.00 81.06 125 ILE A O 1
ATOM 1005 N N . THR A 1 126 ? 7.396 -5.645 -16.417 1.00 77.81 126 THR A N 1
ATOM 1006 C CA . THR A 1 126 ? 6.463 -4.821 -17.198 1.00 77.81 126 THR A CA 1
ATOM 1007 C C . THR A 1 126 ? 6.300 -3.429 -16.602 1.00 77.81 126 THR A C 1
ATOM 1009 O O . THR A 1 126 ? 6.374 -2.434 -17.320 1.00 77.81 126 THR A O 1
ATOM 1012 N N . ARG A 1 127 ? 6.155 -3.328 -15.276 1.00 79.00 127 ARG A N 1
ATOM 1013 C CA . ARG A 1 127 ? 6.092 -2.046 -14.560 1.00 79.00 127 ARG A CA 1
ATOM 1014 C C . ARG A 1 127 ? 7.376 -1.241 -14.741 1.00 79.00 127 ARG A C 1
ATOM 1016 O O . ARG A 1 127 ? 7.310 -0.047 -15.025 1.00 79.00 127 ARG A O 1
ATOM 1023 N N . CYS A 1 128 ? 8.539 -1.884 -14.626 1.00 81.00 128 CYS A N 1
ATOM 1024 C CA . CYS A 1 128 ? 9.836 -1.246 -14.854 1.00 81.00 128 CYS A CA 1
ATOM 1025 C C . CYS A 1 128 ? 9.973 -0.727 -16.290 1.00 81.00 128 CYS A C 1
ATOM 1027 O O . CYS A 1 128 ? 10.450 0.392 -16.496 1.00 81.00 128 CYS A O 1
ATOM 1029 N N . ALA A 1 129 ? 9.530 -1.512 -17.273 1.00 75.50 129 ALA A N 1
ATOM 1030 C CA . ALA A 1 129 ? 9.497 -1.110 -18.671 1.00 75.50 129 ALA A CA 1
ATOM 1031 C C . ALA A 1 129 ? 8.565 0.090 -18.906 1.00 75.50 129 ALA A C 1
ATOM 1033 O O . ALA A 1 129 ? 9.008 1.101 -19.452 1.00 75.50 129 ALA A O 1
ATOM 1034 N N . ALA A 1 130 ? 7.316 0.015 -18.436 1.00 75.62 130 ALA A N 1
ATOM 1035 C CA . ALA A 1 130 ? 6.321 1.077 -18.573 1.00 75.62 130 ALA A CA 1
ATOM 1036 C C . ALA A 1 130 ? 6.761 2.378 -17.886 1.00 75.62 130 ALA A C 1
ATOM 1038 O O . ALA A 1 130 ? 6.677 3.451 -18.479 1.00 75.62 130 ALA A O 1
ATOM 1039 N N . TYR A 1 131 ? 7.308 2.295 -16.667 1.00 76.50 131 TYR A N 1
ATOM 1040 C CA . TYR A 1 131 ? 7.868 3.457 -15.979 1.00 76.50 131 TYR A CA 1
ATOM 1041 C C . TYR A 1 131 ? 9.032 4.059 -16.770 1.00 76.50 131 TYR A C 1
ATOM 1043 O O . TYR A 1 131 ? 9.061 5.266 -16.987 1.00 76.50 131 TYR A O 1
ATOM 1051 N N . SER A 1 132 ? 9.965 3.230 -17.252 1.00 71.88 132 SER A N 1
ATOM 1052 C CA . SER A 1 132 ? 11.110 3.694 -18.050 1.00 71.88 132 SER A CA 1
ATOM 1053 C C . SER A 1 132 ? 10.685 4.378 -19.351 1.00 71.88 132 SER A C 1
ATOM 1055 O O . SER A 1 132 ? 11.343 5.338 -19.756 1.00 71.88 132 SER A O 1
ATOM 1057 N N . ALA A 1 133 ? 9.591 3.924 -19.973 1.00 67.62 133 ALA A N 1
ATOM 1058 C CA . ALA A 1 133 ? 8.970 4.597 -21.111 1.00 67.62 133 ALA A CA 1
ATOM 1059 C C . ALA A 1 133 ? 8.377 5.952 -20.707 1.00 67.62 133 ALA A C 1
ATOM 1061 O O . ALA A 1 133 ? 8.699 6.964 -21.319 1.00 67.62 133 ALA A O 1
ATOM 1062 N N . ALA A 1 134 ? 7.583 5.988 -19.635 1.00 70.44 134 ALA A N 1
ATOM 1063 C CA . ALA A 1 134 ? 6.920 7.202 -19.164 1.00 70.44 134 ALA A CA 1
ATOM 1064 C C . ALA A 1 134 ? 7.902 8.306 -18.732 1.00 70.44 134 ALA A C 1
ATOM 1066 O O . ALA A 1 134 ? 7.613 9.487 -18.902 1.00 70.44 134 ALA A O 1
ATOM 1067 N N . VAL A 1 135 ? 9.071 7.942 -18.190 1.00 72.62 135 VAL A N 1
ATOM 1068 C CA . VAL A 1 135 ? 10.110 8.907 -17.787 1.00 72.62 135 VAL A CA 1
ATOM 1069 C C . VAL A 1 135 ? 11.180 9.158 -18.861 1.00 72.62 135 VAL A C 1
ATOM 1071 O O . VAL A 1 135 ? 12.247 9.674 -18.528 1.00 72.62 135 VAL A O 1
ATOM 1074 N N . ASN A 1 136 ? 10.934 8.772 -20.123 1.00 62.06 136 ASN A N 1
ATOM 1075 C CA . ASN A 1 136 ? 11.865 8.899 -21.260 1.00 62.06 136 ASN A CA 1
ATOM 1076 C C . ASN A 1 136 ? 13.284 8.361 -20.980 1.00 62.06 136 ASN A C 1
ATOM 1078 O O . ASN A 1 136 ? 14.279 8.822 -21.530 1.00 62.06 136 ASN A O 1
ATOM 1082 N N . ARG A 1 137 ? 13.418 7.343 -20.121 1.00 59.88 137 ARG A N 1
ATOM 1083 C CA . ARG A 1 137 ? 14.717 6.691 -19.857 1.00 59.88 137 ARG A CA 1
ATOM 1084 C C . ARG A 1 137 ? 15.067 5.620 -20.890 1.00 59.88 137 ARG A C 1
ATOM 1086 O O . ARG A 1 137 ? 16.182 5.099 -20.871 1.00 59.88 137 ARG A O 1
ATOM 1093 N N . LEU A 1 138 ? 14.138 5.304 -21.794 1.00 55.06 138 LEU A N 1
ATOM 1094 C CA . LEU A 1 138 ? 14.376 4.429 -22.947 1.00 55.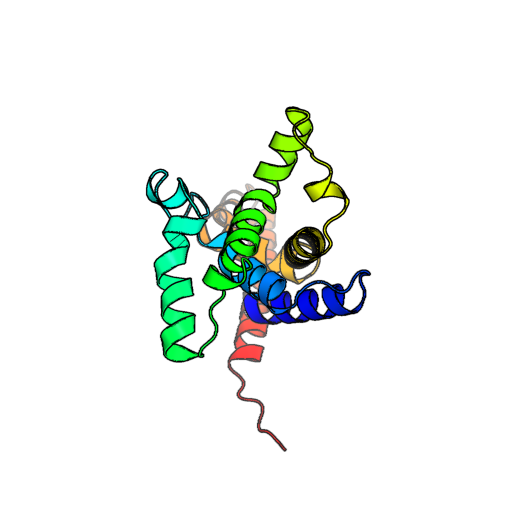06 138 LEU A CA 1
ATOM 1095 C C . LEU A 1 138 ? 15.225 5.099 -24.040 1.00 55.06 138 LEU A C 1
ATOM 1097 O O . LEU A 1 138 ? 15.795 4.396 -24.876 1.00 55.06 138 LEU A O 1
ATOM 1101 N N . ASP A 1 139 ? 15.432 6.416 -23.962 1.00 52.19 139 ASP A N 1
ATOM 1102 C CA . ASP A 1 139 ? 16.290 7.175 -24.880 1.00 52.19 139 ASP A CA 1
ATOM 1103 C C . ASP A 1 139 ? 17.763 6.727 -24.850 1.00 52.19 139 ASP A C 1
ATOM 1105 O O . ASP A 1 139 ? 18.501 6.965 -25.806 1.00 52.19 139 ASP A O 1
ATOM 1109 N N . ASN A 1 140 ? 18.196 5.971 -23.831 1.00 54.75 140 ASN A N 1
ATOM 1110 C CA . ASN A 1 140 ? 19.522 5.335 -23.798 1.00 54.75 140 ASN A CA 1
ATOM 1111 C C . ASN A 1 140 ? 19.725 4.242 -24.870 1.00 54.75 140 ASN A C 1
ATOM 1113 O O . ASN A 1 140 ? 20.831 3.736 -25.056 1.00 54.75 140 ASN A O 1
ATOM 1117 N N . ILE A 1 141 ? 18.687 3.857 -25.613 1.00 55.72 141 ILE A N 1
ATOM 1118 C CA . ILE A 1 141 ? 18.869 3.034 -26.815 1.00 55.72 141 ILE A CA 1
ATOM 1119 C C . ILE A 1 141 ? 19.549 3.851 -27.916 1.00 55.72 141 ILE A C 1
ATOM 1121 O O . ILE A 1 141 ? 20.450 3.344 -28.585 1.00 55.72 141 ILE A O 1
ATOM 1125 N N . SER A 1 142 ? 19.208 5.138 -28.041 1.00 54.03 142 SER A N 1
ATOM 1126 C CA . SER A 1 142 ? 19.857 6.055 -28.986 1.00 54.03 142 SER A CA 1
ATOM 1127 C C . SER A 1 142 ? 21.315 6.363 -28.611 1.00 54.03 142 SER A C 1
ATOM 1129 O O . SER A 1 142 ? 22.121 6.676 -29.491 1.00 54.03 142 SER A O 1
ATOM 1131 N N . SER A 1 143 ? 21.680 6.186 -27.333 1.00 58.44 143 SER A N 1
ATOM 1132 C CA . SER A 1 143 ? 23.044 6.362 -26.822 1.00 58.44 143 SER A CA 1
ATOM 1133 C C . SER A 1 143 ? 23.948 5.141 -27.026 1.00 58.44 143 SER A C 1
ATOM 1135 O O . SER A 1 143 ? 25.100 5.159 -26.592 1.00 58.44 143 SER A O 1
ATOM 1137 N N . THR A 1 144 ? 23.471 4.068 -27.672 1.00 66.06 144 THR A N 1
ATOM 1138 C CA . THR A 1 144 ? 24.363 2.972 -28.074 1.00 66.06 144 THR A CA 1
ATOM 1139 C C . THR A 1 144 ? 25.319 3.449 -29.170 1.00 66.06 144 THR A C 1
ATOM 1141 O O . THR A 1 144 ? 24.918 3.888 -30.248 1.00 66.06 144 THR A O 1
ATOM 1144 N N . SER A 1 145 ? 26.619 3.379 -28.884 1.00 74.06 145 SER A N 1
ATOM 1145 C CA . SER A 1 145 ? 27.651 4.016 -29.711 1.00 74.06 145 SER A CA 1
ATOM 1146 C C . SER A 1 145 ? 27.893 3.321 -31.054 1.00 74.06 145 SER A C 1
ATOM 1148 O O . SER A 1 145 ? 28.397 3.946 -31.983 1.00 74.06 145 SER A O 1
ATOM 1150 N N . THR A 1 146 ? 27.559 2.033 -31.178 1.00 83.56 146 THR A N 1
ATOM 1151 C CA . THR A 1 146 ? 27.849 1.226 -32.373 1.00 83.56 146 THR A CA 1
ATOM 1152 C C . THR A 1 146 ? 26.585 0.947 -33.184 1.00 83.56 146 THR A C 1
ATOM 1154 O O . THR A 1 146 ? 25.506 0.754 -32.626 1.00 83.56 146 THR A O 1
ATOM 1157 N N . ALA A 1 147 ? 26.711 0.875 -34.514 1.00 82.00 147 ALA A N 1
ATOM 1158 C CA . ALA A 1 147 ? 25.584 0.547 -35.392 1.00 82.00 147 ALA A CA 1
ATOM 1159 C C . ALA A 1 147 ? 24.926 -0.815 -35.056 1.00 82.00 147 ALA A C 1
ATOM 1161 O O . ALA A 1 147 ? 23.700 -0.854 -34.960 1.00 82.00 147 ALA A O 1
ATOM 1162 N N . PRO A 1 148 ? 25.677 -1.903 -34.761 1.00 84.88 148 PRO A N 1
ATOM 1163 C CA . PRO A 1 148 ? 25.072 -3.141 -34.262 1.00 84.88 148 PRO A CA 1
ATOM 1164 C C . PRO A 1 148 ? 24.358 -2.963 -32.915 1.00 84.88 148 PRO A C 1
ATOM 1166 O O . PRO A 1 148 ? 23.311 -3.565 -32.690 1.00 84.88 148 PRO A O 1
ATOM 1169 N N . GLY A 1 149 ? 24.896 -2.118 -32.027 1.00 79.19 149 GLY A N 1
ATOM 1170 C CA . GLY A 1 149 ? 24.289 -1.806 -30.733 1.00 79.19 149 GLY A CA 1
ATOM 1171 C C . GLY A 1 149 ? 22.911 -1.159 -30.870 1.00 79.19 149 GLY A C 1
ATOM 1172 O O . GLY A 1 149 ? 21.982 -1.581 -30.184 1.00 79.19 149 GLY A O 1
ATOM 1173 N N . LYS A 1 150 ? 22.757 -0.223 -31.814 1.00 78.31 150 LYS A N 1
ATOM 1174 C CA . LYS A 1 150 ? 21.475 0.437 -32.110 1.00 78.31 150 LYS A CA 1
ATOM 1175 C C . LYS A 1 150 ? 20.425 -0.552 -32.610 1.00 78.31 150 LYS A C 1
ATOM 1177 O O . LYS A 1 150 ? 19.334 -0.612 -32.052 1.00 78.31 150 LYS A O 1
ATOM 1182 N N . VAL A 1 151 ? 20.788 -1.407 -33.571 1.00 81.12 151 VAL A N 1
ATOM 1183 C CA . VAL A 1 151 ? 19.893 -2.447 -34.117 1.00 81.12 151 VAL A CA 1
ATOM 1184 C C . VAL A 1 151 ? 19.441 -3.429 -33.029 1.00 81.12 151 VAL A C 1
ATOM 1186 O O . VAL A 1 151 ? 18.265 -3.787 -32.944 1.00 81.12 151 VAL A O 1
ATOM 1189 N N . LEU A 1 152 ? 20.362 -3.867 -32.164 1.00 79.88 152 LEU A N 1
ATOM 1190 C CA . LEU A 1 152 ? 20.030 -4.759 -31.050 1.00 79.88 152 LEU A CA 1
ATOM 1191 C C . LEU A 1 152 ? 19.160 -4.066 -29.993 1.00 79.88 152 LEU A C 1
ATOM 1193 O O . LEU A 1 152 ? 18.257 -4.700 -29.443 1.00 79.88 152 LEU A O 1
ATOM 1197 N N . GLY A 1 153 ? 19.413 -2.786 -29.718 1.00 78.81 153 GLY A N 1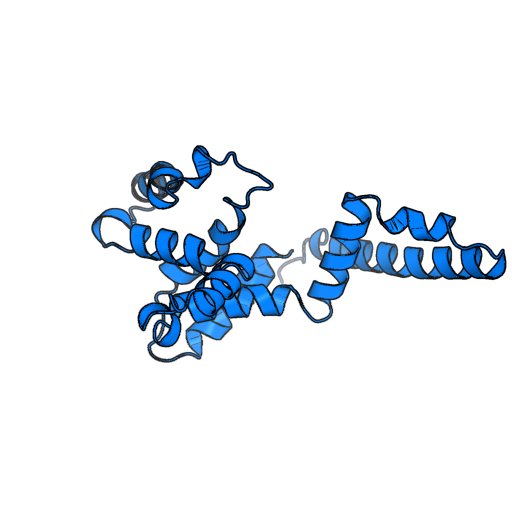
ATOM 1198 C CA . GLY A 1 153 ? 18.620 -1.970 -28.803 1.00 78.81 153 GLY A CA 1
ATOM 1199 C C . GLY A 1 153 ? 17.178 -1.799 -29.282 1.00 78.81 153 GLY A C 1
ATOM 1200 O O . GLY A 1 153 ? 16.253 -2.103 -28.532 1.00 78.81 153 GLY A O 1
ATOM 1201 N N . GLU A 1 154 ? 16.979 -1.429 -30.548 1.00 76.81 154 GLU A N 1
ATOM 1202 C CA . GLU A 1 154 ? 15.650 -1.327 -31.170 1.00 76.81 154 GLU A CA 1
ATOM 1203 C C . GLU A 1 154 ? 14.884 -2.654 -31.116 1.00 76.81 154 GLU A C 1
ATOM 1205 O O . GLU A 1 154 ? 13.706 -2.677 -30.754 1.00 76.81 154 GLU A O 1
ATOM 1210 N N . LYS A 1 155 ? 15.551 -3.780 -31.411 1.00 79.00 155 LYS A N 1
ATOM 1211 C CA . LYS A 1 155 ? 14.923 -5.108 -31.336 1.00 79.00 155 LYS A CA 1
ATOM 1212 C C . LYS A 1 155 ? 14.454 -5.436 -29.918 1.00 79.00 155 LYS A C 1
ATOM 1214 O O . LYS A 1 155 ? 13.356 -5.957 -29.747 1.00 79.00 155 LYS A O 1
ATOM 1219 N N . ARG A 1 156 ? 15.264 -5.128 -28.899 1.00 77.69 156 ARG A N 1
ATOM 1220 C CA . ARG A 1 156 ? 14.900 -5.342 -27.487 1.00 77.69 156 ARG A CA 1
ATOM 1221 C C . ARG A 1 156 ? 13.751 -4.440 -27.046 1.00 77.69 156 ARG A C 1
ATOM 1223 O O . ARG A 1 156 ? 12.884 -4.897 -26.311 1.00 77.69 156 ARG A O 1
ATOM 1230 N N . HIS A 1 157 ? 13.722 -3.194 -27.512 1.00 76.25 157 HIS A N 1
ATOM 1231 C CA . HIS A 1 157 ? 12.624 -2.271 -27.233 1.00 76.25 157 HIS A CA 1
ATOM 1232 C C . HIS A 1 157 ? 11.304 -2.753 -27.825 1.00 76.25 157 HIS A C 1
ATOM 1234 O O . HIS A 1 157 ? 10.292 -2.751 -27.133 1.00 76.25 157 HIS A O 1
ATOM 1240 N N . ARG A 1 158 ? 11.331 -3.234 -29.073 1.00 76.06 158 ARG A N 1
ATOM 1241 C 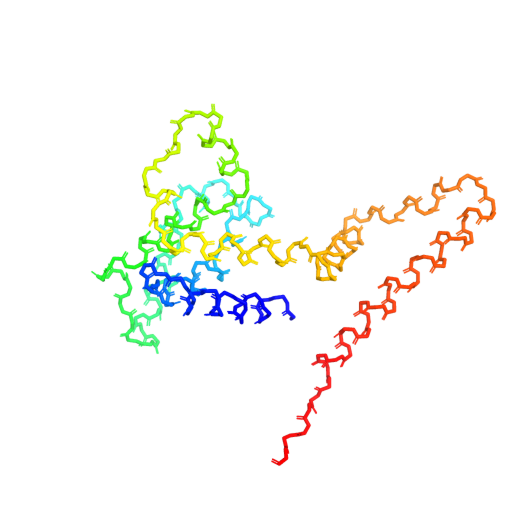CA . ARG A 1 158 ? 10.134 -3.739 -29.750 1.00 76.06 158 ARG A CA 1
ATOM 1242 C C . ARG A 1 158 ? 9.489 -4.906 -29.005 1.00 76.06 158 ARG A C 1
ATOM 1244 O O . ARG A 1 158 ? 8.290 -4.874 -28.800 1.00 76.06 158 ARG A O 1
ATOM 1251 N N . VAL A 1 159 ? 10.282 -5.852 -28.495 1.00 79.50 159 VAL A N 1
ATOM 1252 C CA . VAL A 1 159 ? 9.768 -6.973 -27.680 1.00 79.50 159 VAL A CA 1
ATOM 1253 C C . VAL A 1 159 ? 9.002 -6.487 -26.446 1.00 79.50 159 VAL A C 1
ATOM 1255 O O . VAL A 1 159 ? 7.981 -7.063 -26.088 1.00 79.50 159 VAL A O 1
ATOM 1258 N N . ILE A 1 160 ? 9.482 -5.427 -25.792 1.00 73.56 160 ILE A N 1
ATOM 1259 C CA . ILE A 1 160 ? 8.807 -4.843 -24.628 1.00 73.56 160 ILE A CA 1
ATOM 1260 C C . ILE A 1 160 ? 7.490 -4.178 -25.041 1.00 73.56 160 ILE A C 1
ATOM 1262 O O . ILE A 1 160 ? 6.490 -4.354 -24.351 1.00 73.56 160 ILE A O 1
ATOM 1266 N N . LEU A 1 161 ? 7.485 -3.433 -26.150 1.00 71.94 161 LEU A N 1
ATOM 1267 C CA . LEU A 1 161 ? 6.268 -2.807 -26.673 1.00 71.94 161 LEU A CA 1
ATOM 1268 C C . LEU A 1 161 ? 5.220 -3.854 -27.062 1.00 71.94 161 LEU A C 1
ATOM 1270 O O . LEU A 1 161 ? 4.071 -3.722 -26.660 1.00 71.94 161 LEU A O 1
ATOM 1274 N N . ASP A 1 162 ? 5.626 -4.913 -27.766 1.00 75.38 162 ASP A N 1
ATOM 1275 C CA . ASP A 1 162 ? 4.735 -6.000 -28.186 1.00 75.38 162 ASP A CA 1
ATOM 1276 C C . ASP A 1 162 ? 4.148 -6.740 -26.973 1.00 75.38 162 ASP A C 1
ATOM 1278 O O . ASP A 1 162 ? 2.970 -7.083 -26.968 1.00 75.38 162 ASP A O 1
ATOM 1282 N N . PHE A 1 163 ? 4.946 -6.942 -25.917 1.00 75.38 163 PHE A N 1
ATOM 1283 C CA . PHE A 1 163 ? 4.471 -7.534 -24.666 1.00 75.38 163 PHE A CA 1
ATOM 1284 C C . PHE A 1 163 ? 3.472 -6.625 -23.933 1.00 75.38 163 PHE A C 1
ATOM 1286 O O . PHE A 1 163 ? 2.453 -7.096 -23.435 1.00 75.38 163 PHE A O 1
ATOM 1293 N N . ILE A 1 164 ? 3.739 -5.317 -23.854 1.00 70.25 164 ILE A N 1
ATOM 1294 C CA . ILE A 1 164 ? 2.790 -4.366 -23.253 1.00 70.25 164 ILE A CA 1
ATOM 1295 C C . ILE A 1 164 ? 1.481 -4.356 -24.057 1.00 70.25 164 ILE A C 1
ATOM 1297 O O . ILE A 1 164 ? 0.412 -4.449 -23.459 1.00 70.25 164 ILE A O 1
ATOM 1301 N N . ALA A 1 165 ? 1.560 -4.329 -25.389 1.00 72.25 165 ALA A N 1
ATOM 1302 C CA . ALA A 1 165 ? 0.395 -4.362 -26.268 1.00 72.25 165 ALA A CA 1
ATOM 1303 C C . ALA A 1 165 ? -0.412 -5.662 -26.119 1.00 72.25 165 ALA A C 1
ATOM 1305 O O . ALA A 1 165 ? -1.628 -5.602 -25.978 1.00 72.25 165 ALA A O 1
ATOM 1306 N N . SER A 1 166 ? 0.241 -6.832 -26.054 1.00 71.81 166 SER A N 1
ATOM 1307 C CA . SER A 1 166 ? -0.473 -8.106 -25.872 1.00 71.81 166 SER A CA 1
ATOM 1308 C C . SER A 1 166 ? -1.250 -8.148 -24.559 1.00 71.81 166 SER A C 1
ATOM 1310 O O . SER A 1 166 ? -2.347 -8.693 -24.486 1.00 71.81 166 SER A O 1
ATOM 1312 N N . ILE A 1 167 ? -0.683 -7.544 -23.518 1.00 66.56 167 ILE A N 1
ATOM 1313 C CA . ILE A 1 167 ? -1.338 -7.410 -22.225 1.00 66.56 167 ILE A CA 1
ATOM 1314 C C . ILE A 1 167 ? -2.539 -6.460 -22.322 1.00 66.56 167 ILE A C 1
ATOM 1316 O O . ILE A 1 167 ? -3.597 -6.766 -21.784 1.00 66.56 167 ILE A O 1
ATOM 1320 N N . GLU A 1 168 ? -2.418 -5.322 -23.008 1.00 65.06 168 GLU A N 1
ATOM 1321 C CA . GLU A 1 168 ? -3.545 -4.408 -23.245 1.00 65.06 168 GLU A CA 1
ATOM 1322 C C . GLU A 1 168 ? -4.677 -5.074 -24.048 1.00 65.06 168 GLU A C 1
ATOM 1324 O O . GLU A 1 168 ? -5.846 -4.934 -23.675 1.00 65.06 168 GLU A O 1
ATOM 1329 N N . ASP A 1 169 ? -4.338 -5.862 -25.073 1.00 68.38 169 ASP A N 1
ATOM 1330 C CA . ASP A 1 169 ? -5.283 -6.636 -25.888 1.00 68.38 169 ASP A CA 1
ATOM 1331 C C . ASP A 1 169 ? -6.064 -7.664 -25.054 1.00 68.38 169 ASP A C 1
ATOM 1333 O O . ASP A 1 169 ? -7.287 -7.779 -25.192 1.00 68.38 169 ASP A O 1
ATOM 1337 N N . GLU A 1 170 ? -5.398 -8.372 -24.133 1.00 61.62 170 GLU A N 1
ATOM 1338 C CA . GLU A 1 170 ? -6.058 -9.284 -23.186 1.00 61.62 170 GLU A CA 1
ATOM 1339 C C . GLU A 1 170 ? -7.142 -8.576 -22.353 1.00 61.62 170 GLU A C 1
ATOM 1341 O O . GLU A 1 170 ? -8.167 -9.180 -22.031 1.00 61.62 170 GLU A O 1
ATOM 1346 N N . TYR A 1 171 ? -6.957 -7.292 -22.025 1.00 53.50 171 TYR A N 1
ATOM 1347 C CA . TYR A 1 171 ? -7.939 -6.503 -21.271 1.00 53.50 171 TYR A CA 1
ATOM 1348 C C . TYR A 1 171 ? -9.011 -5.844 -22.147 1.00 53.50 171 TYR A C 1
ATOM 1350 O O . TYR A 1 171 ? -10.118 -5.609 -21.657 1.00 53.50 171 TYR A O 1
ATOM 1358 N N . GLY A 1 172 ? -8.705 -5.541 -23.412 1.00 52.72 172 GLY A N 1
ATOM 1359 C CA . GLY A 1 172 ? -9.666 -5.018 -24.389 1.00 52.72 172 GLY A CA 1
ATOM 1360 C C . GLY A 1 172 ? -10.650 -6.076 -24.896 1.00 52.72 172 GLY A C 1
ATOM 1361 O O . GLY A 1 172 ? -11.746 -5.746 -25.356 1.00 52.72 172 GLY A O 1
ATOM 1362 N N . CYS A 1 173 ? -10.292 -7.355 -24.774 1.00 45.53 173 CYS A N 1
ATOM 1363 C CA . CYS A 1 173 ? -11.152 -8.463 -25.149 1.00 45.53 173 CYS A CA 1
ATOM 1364 C C . CYS A 1 173 ? -12.267 -8.659 -24.104 1.00 45.53 173 CYS A C 1
ATOM 1366 O O . CYS A 1 173 ? -12.052 -9.173 -23.004 1.00 45.53 173 CYS A O 1
ATOM 1368 N N . VAL A 1 174 ? -13.496 -8.261 -24.448 1.00 45.78 174 VAL A N 1
ATOM 1369 C CA . VAL A 1 174 ? -14.691 -8.665 -23.697 1.00 45.78 174 VAL A CA 1
ATOM 1370 C C . VAL A 1 174 ? -14.854 -10.166 -23.900 1.00 45.78 174 VAL A C 1
ATOM 1372 O O . VAL A 1 174 ? -15.389 -10.599 -24.916 1.00 45.78 174 VAL A O 1
ATOM 1375 N N . VAL A 1 175 ? -14.371 -10.966 -22.950 1.00 43.00 175 VAL A N 1
ATOM 1376 C CA . VAL A 1 175 ? -14.592 -12.415 -22.950 1.00 43.00 175 VAL A CA 1
ATOM 1377 C C . VAL A 1 175 ? -16.109 -12.647 -22.948 1.00 43.00 175 VAL A C 1
ATOM 1379 O O . VAL A 1 175 ? -16.769 -12.254 -21.977 1.00 43.00 175 VAL A O 1
ATOM 1382 N N . PRO A 1 176 ? -16.701 -13.237 -24.004 1.00 37.88 176 PRO A N 1
ATOM 1383 C CA . PRO A 1 176 ? -18.113 -13.580 -23.983 1.00 37.88 176 PRO A CA 1
ATOM 1384 C C . PRO A 1 176 ? -18.323 -14.570 -22.839 1.00 37.88 176 PRO A C 1
ATOM 1386 O O . PRO A 1 176 ? -17.638 -15.593 -22.769 1.00 37.88 176 PRO A O 1
ATOM 1389 N N . ARG A 1 177 ? -19.226 -14.250 -21.908 1.00 32.06 177 ARG A N 1
ATOM 1390 C CA . ARG A 1 177 ? -19.635 -15.234 -20.902 1.00 32.06 177 ARG A CA 1
ATOM 1391 C C . ARG A 1 177 ? -20.372 -16.379 -21.613 1.00 32.06 177 ARG A C 1
ATOM 1393 O O . ARG A 1 177 ? -21.154 -16.070 -22.514 1.00 32.06 177 ARG A O 1
ATOM 1400 N N . PRO A 1 178 ? -20.110 -17.645 -21.241 1.00 45.84 178 PRO A N 1
ATOM 1401 C CA . PRO A 1 178 ? -20.902 -18.774 -21.718 1.00 45.84 178 PRO A CA 1
ATOM 1402 C C . PRO A 1 178 ? -22.369 -18.649 -21.294 1.00 45.84 178 PRO A C 1
ATOM 1404 O O . PRO A 1 178 ? -22.632 -18.027 -20.234 1.00 45.84 178 PRO A O 1
#

Sequence (178 aa):
MILRWRLGLLVALANTILPTPDLVVVELAALLHDVLDKKYVSAEQAADHYVFFLPFFTSMVEKHQLDLSADGRARQVAQIVDNVSWTTETKLHKNNAWSEWHQNYAEPHCVRDADRLDAIGPFGITRCAAYSAAVNRLDNISSTSTAPGKVLGEKRHRVILDFIASIEDEYGCVVPRP

pLDDT: mean 81.78, std 13.34, range [32.06, 96.44]

Radius of gyration: 20.18 Å; chains: 1; bounding box: 52×38×53 Å

Foldseek 3Di:
DLLVQLLVQLVVQLVVDPPRADSVLLNLLLVCLCVLPVVHDDCVLNVQQLVNCVVVQVVCCVPPVDNCVVVVSSVSSSVLSQCLDPVNVVVCVVVVVCDPCNVPHSRSVSSNVSVVVCCDDPNVVLVVLVVCVVVVVLCCLVVQPDPVSNVVSVVVNVVSVVVVVVVVVVVVDPDDDD